Protein AF-A0A9Q1BTU4-F1 (afdb_monomer_lite)

Radius of gyration: 22.12 Å; chains: 1; bounding box: 49×30×67 Å

Sequence (116 aa):
MFLSNGSSFFIKYDNFRVSDEFSQFALIDLGTYEGATEPVITWCPPNMTYRNCSCQPTCEDPSGTQQCLVNCDESEACICLDGLLKLGDECVSPTQCGCFIAETKSVIPVRNNFAL

pL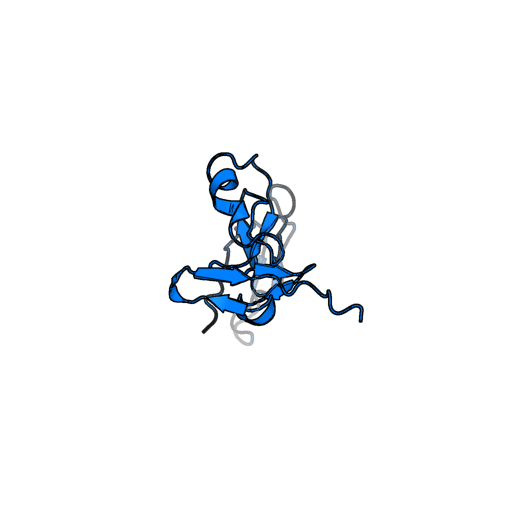DDT: mean 72.21, std 14.32, range [34.5, 95.94]

Foldseek 3Di:
DDPPPDDDDDWDFPDWAFDDVVNPRDTDDTHDIDDPDDPPPPDADPQWDKDQAPDEAALVGNPVRPVCVVPGPRHIDIYGDPQWHDDPRDTHHLVVQADQDPVVRDHDGPPPDPPD

Secondary structure (DSSP, 8-state):
-----PPP----BS-EEE--TTTTT-EEEE--B-SSS------PPTTEEEES-----BSS-TTGGGGTSSS--S--EEEEPTT-EEETTEEE-HHHHEEEETTTTEEEE-------

InterPro domains:
  IPR002919 Trypsin Inhibitor-like, cysteine rich domain [PF01826] (44-97)
  IPR036056 Fibrinogen-like, C-terminal [SSF56496] (5-43)
  IPR036084 Serine protease inhibitor-like superfamily [SSF57567] (41-99)

Organism: Holothuria leucospilota (NCBI:txid206669)

Structure (mmCIF, N/CA/C/O backbone):
data_AF-A0A9Q1BTU4-F1
#
_entry.id   AF-A0A9Q1BTU4-F1
#
loop_
_atom_site.group_PDB
_atom_site.id
_atom_site.type_symbol
_atom_site.label_atom_id
_atom_site.label_alt_id
_atom_site.label_comp_id
_atom_site.label_asym_id
_atom_site.label_entity_id
_atom_site.label_seq_id
_atom_site.pdbx_PDB_ins_code
_atom_site.Cartn_x
_atom_site.Cartn_y
_atom_site.Cartn_z
_atom_site.occupancy
_atom_site.B_iso_or_equiv
_atom_site.auth_seq_id
_atom_site.auth_comp_id
_atom_site.auth_asym_id
_atom_site.auth_atom_id
_atom_site.pdbx_PDB_model_num
ATOM 1 N N . MET A 1 1 ? -12.866 9.162 -2.327 1.00 34.50 1 MET A N 1
ATOM 2 C CA . MET A 1 1 ? -11.751 9.773 -3.079 1.00 34.50 1 MET A CA 1
ATOM 3 C C . MET A 1 1 ? -10.482 9.338 -2.368 1.00 34.50 1 MET A C 1
ATOM 5 O O . MET A 1 1 ? -10.197 9.860 -1.302 1.00 34.50 1 MET A O 1
ATOM 9 N N . PHE A 1 2 ? -9.834 8.274 -2.844 1.00 35.94 2 PHE A N 1
ATOM 10 C CA . PHE A 1 2 ? -8.627 7.738 -2.212 1.00 35.94 2 PHE A CA 1
ATOM 11 C C . PHE A 1 2 ? -7.430 8.512 -2.765 1.00 35.94 2 PHE A C 1
ATOM 13 O O . PHE A 1 2 ? -7.162 8.451 -3.962 1.00 35.94 2 PHE A O 1
ATOM 20 N N . LEU A 1 3 ? -6.762 9.294 -1.918 1.00 40.12 3 LEU A N 1
ATOM 21 C CA . LEU A 1 3 ? -5.481 9.911 -2.248 1.00 40.12 3 LEU A CA 1
ATOM 22 C C . LEU A 1 3 ? -4.434 8.795 -2.199 1.00 40.12 3 LEU A C 1
ATOM 24 O O . LEU A 1 3 ? -3.905 8.481 -1.137 1.00 40.12 3 LEU A O 1
ATOM 28 N N . SER A 1 4 ? -4.186 8.135 -3.330 1.00 47.38 4 SER A N 1
ATOM 29 C CA . SER A 1 4 ? -3.020 7.268 -3.461 1.00 47.38 4 SER A CA 1
ATOM 30 C C . SER A 1 4 ? -1.785 8.166 -3.399 1.00 47.38 4 SER A C 1
ATOM 32 O O . SER A 1 4 ? -1.461 8.833 -4.383 1.00 47.38 4 SER A O 1
ATOM 34 N N . ASN A 1 5 ? -1.124 8.228 -2.243 1.00 49.31 5 ASN A N 1
ATOM 35 C CA . ASN A 1 5 ? 0.227 8.770 -2.152 1.00 49.31 5 ASN A CA 1
ATOM 36 C C . ASN A 1 5 ? 1.128 7.860 -2.991 1.00 49.31 5 ASN A C 1
ATOM 38 O O . ASN A 1 5 ? 1.585 6.819 -2.529 1.00 49.31 5 ASN A O 1
ATOM 42 N N . GLY A 1 6 ? 1.293 8.204 -4.266 1.00 51.59 6 GLY A N 1
ATOM 43 C CA . GLY A 1 6 ? 2.222 7.521 -5.148 1.00 51.59 6 GLY A CA 1
ATOM 44 C C . GLY A 1 6 ? 3.641 7.843 -4.705 1.00 51.59 6 GLY A C 1
ATOM 45 O O . GLY A 1 6 ? 4.053 9.000 -4.745 1.00 51.59 6 GLY A O 1
ATOM 46 N N . SER A 1 7 ? 4.380 6.827 -4.279 1.00 55.31 7 SER A N 1
ATOM 47 C CA . SER A 1 7 ? 5.819 6.929 -4.056 1.00 55.31 7 SER A CA 1
ATOM 48 C C . SER A 1 7 ? 6.531 6.841 -5.407 1.00 55.31 7 SER A C 1
ATOM 50 O O . SER A 1 7 ? 6.316 5.886 -6.154 1.00 55.31 7 SER A O 1
ATOM 52 N N . SER A 1 8 ? 7.371 7.824 -5.744 1.00 55.12 8 SER A N 1
ATOM 53 C CA . SER A 1 8 ? 8.279 7.721 -6.889 1.00 55.12 8 SER A CA 1
ATOM 54 C C . SER A 1 8 ? 9.608 7.118 -6.440 1.00 55.12 8 SER A C 1
ATOM 56 O O . SER A 1 8 ? 10.149 7.470 -5.394 1.00 55.12 8 SER A O 1
ATOM 58 N N . PHE A 1 9 ? 10.142 6.202 -7.239 1.00 59.53 9 PHE A N 1
ATOM 59 C CA . PHE A 1 9 ? 11.484 5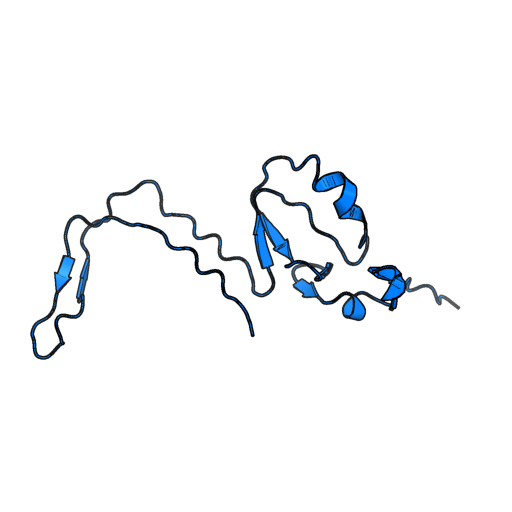.661 -7.064 1.00 59.53 9 PHE A CA 1
ATOM 60 C C . PHE A 1 9 ? 12.264 5.849 -8.365 1.00 59.53 9 PHE A C 1
ATOM 62 O O . PHE A 1 9 ? 11.687 5.903 -9.453 1.00 59.53 9 PHE A O 1
ATOM 69 N N . PHE A 1 10 ? 13.580 5.990 -8.246 1.00 64.62 10 PHE A N 1
ATOM 70 C CA . PHE A 1 10 ? 14.470 6.236 -9.375 1.00 64.62 10 PHE A CA 1
ATOM 71 C C . PHE A 1 10 ? 15.314 4.985 -9.608 1.00 64.62 10 PHE A C 1
ATOM 73 O O . PHE A 1 10 ? 16.057 4.572 -8.720 1.00 64.62 10 PHE A O 1
ATOM 80 N N . ILE A 1 11 ? 15.198 4.387 -10.794 1.00 69.94 11 ILE A N 1
ATOM 81 C CA . ILE A 1 11 ? 16.057 3.281 -11.237 1.00 69.94 11 ILE A CA 1
ATOM 82 C C . ILE A 1 11 ? 16.859 3.753 -12.440 1.00 69.94 11 ILE A C 1
ATOM 84 O O . ILE A 1 11 ? 16.340 4.462 -13.306 1.00 69.94 11 ILE A O 1
ATOM 88 N N . LYS A 1 12 ? 18.130 3.355 -12.483 1.00 80.94 12 LYS A N 1
ATOM 89 C CA . LYS A 1 12 ? 19.022 3.596 -13.609 1.00 80.94 12 LYS A CA 1
ATOM 90 C C . LYS A 1 12 ? 19.223 2.295 -14.385 1.00 80.94 12 LYS A C 1
ATOM 92 O O . LYS A 1 12 ? 19.527 1.258 -13.801 1.00 80.94 12 LYS A O 1
ATOM 97 N N . TYR A 1 13 ? 19.066 2.390 -15.698 1.00 84.06 13 TYR A N 1
ATOM 98 C CA . TYR A 1 13 ? 19.393 1.334 -16.651 1.00 84.06 13 TYR A CA 1
ATOM 99 C C . TYR A 1 13 ? 20.589 1.769 -17.495 1.00 84.06 13 TYR A C 1
ATOM 101 O O . TYR A 1 13 ? 20.741 2.961 -17.782 1.00 84.06 13 TYR A O 1
ATOM 109 N N . ASP A 1 14 ? 21.409 0.811 -17.918 1.00 87.81 14 ASP A N 1
ATOM 110 C CA . ASP A 1 14 ? 22.597 1.093 -18.738 1.00 87.81 14 ASP A CA 1
ATOM 111 C C . ASP A 1 14 ? 22.241 1.488 -20.171 1.00 87.81 14 ASP A C 1
ATOM 113 O O . ASP A 1 14 ? 22.933 2.277 -20.816 1.00 87.81 14 ASP A O 1
ATOM 117 N N . ASN A 1 15 ? 21.145 0.930 -20.681 1.00 90.31 15 ASN A N 1
ATOM 118 C CA . ASN A 1 15 ? 20.603 1.255 -21.987 1.00 90.31 15 ASN A CA 1
ATOM 119 C C . ASN A 1 15 ? 19.075 1.113 -21.998 1.00 90.31 15 ASN A C 1
ATOM 121 O O . ASN A 1 15 ? 18.472 0.484 -21.126 1.00 90.31 15 ASN A O 1
ATOM 125 N N . PHE A 1 16 ? 18.457 1.731 -22.998 1.00 92.31 16 PHE A N 1
ATOM 126 C CA . PHE A 1 16 ? 17.051 1.555 -23.326 1.00 92.31 16 PHE A CA 1
ATOM 127 C C . PHE A 1 16 ? 16.889 1.574 -24.843 1.00 92.31 16 PHE A C 1
ATOM 129 O O . PHE A 1 16 ? 17.663 2.222 -25.556 1.00 92.31 16 PHE A O 1
ATOM 136 N N . ARG A 1 17 ? 15.862 0.888 -25.339 1.00 93.62 17 ARG A N 1
ATOM 137 C CA . ARG A 1 17 ? 15.478 0.928 -26.748 1.00 93.62 17 ARG A CA 1
ATOM 138 C C . ARG A 1 17 ? 14.079 1.498 -26.879 1.00 93.62 17 ARG A C 1
ATOM 140 O O . ARG A 1 17 ? 13.144 1.056 -26.214 1.00 93.62 17 ARG A O 1
ATOM 147 N N . VAL A 1 18 ? 13.945 2.456 -27.783 1.00 95.94 18 VAL A N 1
ATOM 148 C CA . VAL A 1 18 ? 12.662 3.004 -28.214 1.00 95.94 18 VAL A CA 1
ATOM 149 C C . VAL A 1 18 ? 12.280 2.433 -29.570 1.00 95.94 18 VAL A C 1
ATOM 151 O O . VAL A 1 18 ? 13.134 2.076 -30.387 1.00 95.94 18 VAL A O 1
ATOM 154 N N . SER A 1 19 ? 10.979 2.293 -29.766 1.00 95.12 19 SER A N 1
ATOM 155 C CA . SER A 1 19 ? 10.385 1.866 -31.025 1.00 95.12 19 SER A CA 1
ATOM 156 C C . SER A 1 19 ? 10.414 2.976 -32.078 1.00 95.12 19 SER A C 1
ATOM 158 O O . SER A 1 19 ? 10.924 4.073 -31.848 1.00 95.12 19 SER A O 1
ATOM 160 N N . ASP A 1 20 ? 9.918 2.655 -33.268 1.00 93.19 20 ASP A N 1
ATOM 161 C CA . ASP A 1 20 ? 9.806 3.589 -34.382 1.00 93.19 20 ASP A CA 1
ATOM 162 C C . ASP A 1 20 ? 8.620 4.562 -34.236 1.00 93.19 20 ASP A C 1
ATOM 164 O O . ASP A 1 20 ? 7.883 4.569 -33.248 1.00 93.19 20 ASP A O 1
ATOM 168 N N . GLU A 1 21 ? 8.434 5.392 -35.261 1.00 95.81 21 GLU A N 1
ATOM 169 C CA . GLU A 1 21 ? 7.355 6.374 -35.339 1.00 95.81 21 GLU A CA 1
ATOM 170 C C . GLU A 1 21 ? 5.958 5.736 -35.391 1.00 95.81 21 GLU A C 1
ATOM 172 O O . GLU A 1 21 ? 5.027 6.265 -34.782 1.00 95.81 21 GLU A O 1
ATOM 177 N N . PHE A 1 22 ? 5.796 4.579 -36.048 1.00 93.25 22 PHE A N 1
ATOM 178 C CA . PHE A 1 22 ? 4.504 3.878 -36.103 1.00 93.25 22 PHE A CA 1
ATOM 179 C C . PHE A 1 22 ? 4.054 3.433 -34.711 1.00 93.25 22 PHE A C 1
ATOM 181 O O . PHE A 1 22 ? 2.859 3.397 -34.417 1.00 93.25 22 PHE A O 1
ATOM 188 N N . SER A 1 23 ? 5.027 3.144 -33.851 1.00 89.75 23 SER A N 1
ATOM 189 C CA . SER A 1 23 ? 4.841 2.769 -32.450 1.00 89.75 23 SER A CA 1
ATOM 190 C C . SER A 1 23 ? 4.993 3.954 -31.487 1.00 89.75 23 SER A C 1
ATOM 192 O O . SER A 1 23 ? 5.086 3.762 -30.274 1.00 89.75 23 SER A O 1
ATOM 194 N N . GLN A 1 24 ? 5.014 5.181 -32.020 1.00 93.94 24 GLN A N 1
ATOM 195 C CA . GLN A 1 24 ? 5.094 6.433 -31.265 1.00 93.94 24 GLN A CA 1
ATOM 196 C C . GLN A 1 24 ? 6.289 6.501 -30.303 1.00 93.94 24 GLN A C 1
ATOM 198 O O . GLN A 1 24 ? 6.190 7.102 -29.234 1.00 93.94 24 GLN A O 1
ATOM 203 N N . PHE A 1 25 ? 7.419 5.889 -30.666 1.00 91.38 25 PHE A N 1
ATOM 204 C CA . PHE A 1 25 ? 8.631 5.882 -29.845 1.00 91.38 25 PHE A CA 1
ATOM 205 C C . PHE A 1 25 ? 8.400 5.359 -28.418 1.00 91.38 25 PHE A C 1
ATOM 207 O O . PHE A 1 25 ? 9.038 5.810 -27.467 1.00 91.38 25 PHE A O 1
ATOM 214 N N . ALA A 1 26 ? 7.493 4.394 -28.245 1.00 89.06 26 ALA A N 1
ATOM 215 C CA . ALA A 1 26 ? 7.338 3.679 -26.985 1.00 89.06 26 ALA A CA 1
ATOM 216 C C . ALA A 1 26 ? 8.646 2.975 -26.589 1.00 89.06 26 ALA A C 1
ATOM 218 O O . ALA A 1 26 ? 9.358 2.453 -27.454 1.00 89.06 26 ALA A O 1
ATOM 219 N N . LEU A 1 27 ? 8.943 2.927 -25.288 1.00 90.81 27 LEU A N 1
ATOM 220 C CA . LEU A 1 27 ? 10.016 2.095 -24.743 1.00 90.81 27 LEU A CA 1
ATOM 221 C C . LEU A 1 27 ? 9.667 0.621 -24.966 1.00 90.81 27 LEU A C 1
ATOM 223 O O . LEU A 1 27 ? 8.593 0.175 -24.567 1.00 90.81 27 LEU A O 1
ATOM 227 N N . ILE A 1 28 ? 10.567 -0.117 -25.609 1.00 93.12 28 ILE A N 1
ATOM 228 C CA . ILE A 1 28 ? 10.360 -1.531 -25.957 1.00 93.12 28 ILE A CA 1
ATOM 229 C C . ILE A 1 28 ? 11.364 -2.468 -25.298 1.00 93.12 28 ILE A C 1
ATOM 231 O O . ILE A 1 28 ? 11.132 -3.672 -25.287 1.00 93.12 28 ILE A O 1
ATOM 235 N N . ASP A 1 29 ? 12.470 -1.937 -24.777 1.00 91.38 29 ASP A N 1
ATOM 236 C CA . ASP A 1 29 ? 13.497 -2.738 -24.119 1.00 91.38 29 ASP A CA 1
ATOM 237 C C . ASP A 1 29 ? 14.300 -1.898 -23.122 1.00 91.38 29 ASP A C 1
ATOM 239 O O . ASP A 1 29 ? 14.513 -0.696 -23.338 1.00 91.38 29 ASP A O 1
ATOM 243 N N . LEU A 1 30 ? 14.753 -2.544 -22.050 1.00 90.12 30 LEU A N 1
ATOM 244 C CA . LEU A 1 30 ? 15.595 -1.966 -21.004 1.00 90.12 30 LEU A CA 1
ATOM 245 C C . LEU A 1 30 ? 16.779 -2.901 -20.754 1.00 90.12 30 LEU A C 1
ATOM 247 O O . LEU A 1 30 ? 16.618 -4.120 -20.730 1.00 90.12 30 LEU A O 1
ATOM 251 N N . GLY A 1 31 ? 17.962 -2.323 -20.562 1.00 84.88 31 GLY A N 1
ATOM 252 C CA . GLY A 1 31 ? 19.180 -3.073 -20.277 1.00 84.88 31 GLY A CA 1
ATOM 253 C C . GLY A 1 31 ? 19.251 -3.603 -18.847 1.00 84.88 31 GLY A C 1
ATOM 254 O O . GLY A 1 31 ? 18.261 -3.688 -18.120 1.00 84.88 31 GLY A O 1
ATOM 255 N N . THR A 1 32 ? 20.466 -3.930 -18.418 1.00 82.94 32 THR A N 1
ATOM 256 C CA . THR A 1 32 ? 20.737 -4.273 -17.022 1.00 82.94 32 THR A CA 1
ATOM 257 C C . THR A 1 32 ? 20.469 -3.060 -16.131 1.00 82.94 32 THR A C 1
ATOM 259 O O . THR A 1 32 ? 20.737 -1.915 -16.509 1.00 82.94 32 THR A O 1
ATOM 262 N N . TYR A 1 33 ? 19.886 -3.309 -14.961 1.00 76.44 33 TYR A N 1
ATOM 263 C CA . TYR A 1 33 ? 19.697 -2.283 -13.946 1.00 76.44 33 TYR A CA 1
ATOM 264 C C . TYR A 1 33 ? 20.985 -2.142 -13.125 1.00 76.44 33 TYR A C 1
ATOM 266 O O . TYR A 1 33 ? 21.555 -3.137 -12.677 1.00 76.44 33 TYR A O 1
ATOM 274 N N . GLU A 1 34 ? 21.422 -0.908 -12.887 1.00 68.88 34 GLU A N 1
ATOM 275 C CA . GLU A 1 34 ? 22.526 -0.601 -11.975 1.00 68.88 34 GLU A CA 1
ATOM 276 C C . GLU A 1 34 ? 22.004 0.322 -10.869 1.00 68.88 34 GLU A C 1
ATOM 278 O O . GLU A 1 34 ? 21.782 1.518 -11.067 1.00 68.88 34 GLU A O 1
ATOM 283 N N . GLY A 1 35 ? 21.775 -0.238 -9.682 1.00 61.09 35 GLY A N 1
ATOM 284 C CA . GLY A 1 35 ? 21.278 0.490 -8.517 1.00 61.09 35 GLY A CA 1
ATOM 285 C C . GLY A 1 35 ? 21.407 -0.338 -7.242 1.00 61.09 35 GLY A C 1
ATOM 286 O O . GLY A 1 35 ? 21.503 -1.564 -7.309 1.00 61.09 35 GLY A O 1
ATOM 287 N N . ALA A 1 36 ? 21.439 0.338 -6.084 1.00 56.09 36 ALA A N 1
ATOM 288 C CA . ALA A 1 36 ? 21.343 -0.323 -4.783 1.00 56.09 36 ALA A CA 1
ATOM 289 C C . ALA A 1 36 ? 20.140 -1.275 -4.793 1.00 56.09 36 ALA A C 1
ATOM 291 O O . ALA A 1 36 ? 19.121 -0.919 -5.382 1.00 56.09 36 ALA A O 1
ATOM 292 N N . THR A 1 37 ? 20.329 -2.466 -4.206 1.00 57.31 37 THR A N 1
ATOM 293 C CA . THR A 1 37 ? 19.344 -3.541 -3.968 1.00 57.31 37 THR A CA 1
ATOM 294 C C . THR A 1 37 ? 17.915 -3.116 -4.254 1.00 57.31 37 THR A C 1
ATOM 296 O O . THR A 1 37 ? 17.487 -2.140 -3.639 1.00 57.31 37 THR A O 1
ATOM 299 N N . GLU A 1 38 ? 17.236 -3.851 -5.152 1.00 55.19 38 GLU A N 1
ATOM 300 C CA . GLU A 1 38 ? 15.816 -3.706 -5.508 1.00 55.19 38 GLU A CA 1
ATOM 301 C C . GLU A 1 38 ? 15.090 -2.844 -4.478 1.00 55.19 38 GLU A C 1
ATOM 303 O O . GLU A 1 38 ? 15.028 -3.278 -3.321 1.00 55.19 38 GLU A O 1
ATOM 308 N N . PRO A 1 39 ? 14.621 -1.623 -4.816 1.00 54.16 39 PRO A N 1
ATOM 309 C CA . PRO A 1 39 ? 13.843 -0.868 -3.854 1.00 54.16 39 PRO A CA 1
ATOM 310 C C . PRO A 1 39 ? 12.725 -1.807 -3.428 1.00 54.16 39 PRO A C 1
ATOM 312 O O . PRO A 1 39 ? 11.911 -2.206 -4.261 1.00 54.16 39 PRO A O 1
ATOM 315 N N . VAL A 1 40 ? 12.756 -2.252 -2.171 1.00 52.97 40 VAL A N 1
ATOM 316 C CA . VAL A 1 40 ? 11.703 -3.095 -1.627 1.00 52.97 40 VAL A CA 1
ATOM 317 C C . VAL A 1 40 ? 10.511 -2.166 -1.601 1.00 52.97 40 VAL A C 1
ATOM 319 O O . VAL A 1 40 ? 10.365 -1.334 -0.708 1.00 52.97 40 VAL A O 1
ATOM 322 N N . ILE A 1 41 ? 9.719 -2.206 -2.671 1.00 53.84 41 ILE A N 1
ATOM 323 C CA . ILE A 1 41 ? 8.459 -1.495 -2.720 1.00 53.84 41 ILE A CA 1
ATOM 324 C C . ILE A 1 41 ? 7.597 -2.250 -1.722 1.00 53.84 41 ILE A C 1
ATOM 326 O O . ILE A 1 41 ? 6.987 -3.270 -2.044 1.00 53.84 41 ILE A O 1
ATOM 330 N N . THR A 1 42 ? 7.616 -1.791 -0.476 1.00 55.44 42 THR A N 1
ATOM 331 C CA . THR A 1 42 ? 6.734 -2.301 0.560 1.00 55.44 42 THR A CA 1
ATOM 332 C C . THR A 1 42 ? 5.343 -1.794 0.221 1.00 55.44 42 THR A C 1
ATOM 334 O O . THR A 1 42 ? 4.933 -0.699 0.610 1.00 55.44 42 THR A O 1
ATOM 337 N N . TRP A 1 43 ? 4.632 -2.569 -0.595 1.00 64.31 43 TRP A N 1
ATOM 338 C CA . TRP A 1 43 ? 3.234 -2.323 -0.896 1.00 64.31 43 TRP A CA 1
ATOM 339 C C . TRP A 1 43 ? 2.437 -2.558 0.379 1.00 64.31 43 TRP A C 1
ATOM 341 O O . TRP A 1 43 ? 2.259 -3.695 0.815 1.00 64.31 43 TRP A O 1
ATOM 351 N N . CYS A 1 44 ? 1.960 -1.476 0.984 1.00 69.06 44 CYS A N 1
ATOM 352 C CA . CYS A 1 44 ? 0.976 -1.601 2.039 1.00 69.06 44 CYS A CA 1
ATOM 353 C C . CYS A 1 44 ? -0.378 -2.010 1.439 1.00 69.06 44 CYS A C 1
ATOM 355 O O . CYS A 1 44 ? -0.739 -1.530 0.359 1.00 69.06 44 CYS A O 1
ATOM 357 N N . PRO A 1 45 ? -1.141 -2.878 2.126 1.00 75.25 45 PRO A N 1
ATOM 358 C CA . PRO A 1 45 ? -2.526 -3.170 1.778 1.00 75.25 45 PRO A CA 1
ATOM 359 C C . PRO A 1 45 ? -3.366 -1.889 1.614 1.00 75.25 45 PRO A C 1
ATOM 361 O O . PRO A 1 45 ? -3.013 -0.832 2.152 1.00 75.25 45 PRO A O 1
ATOM 364 N N . PRO A 1 46 ? -4.512 -1.952 0.910 1.00 73.56 46 PRO A N 1
ATOM 365 C CA . PRO A 1 46 ? -5.445 -0.832 0.887 1.00 73.56 46 PRO A CA 1
ATOM 366 C C . PRO A 1 46 ? -5.834 -0.427 2.315 1.00 73.56 46 PRO A C 1
ATOM 368 O O . PRO A 1 46 ? -5.941 -1.263 3.207 1.00 73.56 46 PRO A O 1
ATOM 371 N N . ASN A 1 47 ? -6.065 0.870 2.519 1.00 73.38 47 ASN A N 1
ATOM 372 C CA . ASN A 1 47 ? -6.347 1.482 3.822 1.00 73.38 47 ASN A CA 1
ATOM 373 C C . ASN A 1 47 ? -5.172 1.508 4.829 1.00 73.38 47 ASN A C 1
ATOM 375 O O . ASN A 1 47 ? -5.373 1.869 5.992 1.00 73.38 47 ASN A O 1
ATOM 379 N N . MET A 1 48 ? -3.948 1.219 4.375 1.00 79.75 48 MET A N 1
ATOM 380 C CA . MET A 1 48 ? -2.719 1.366 5.157 1.00 79.75 48 MET A CA 1
ATOM 381 C C . MET A 1 48 ? -1.740 2.367 4.526 1.00 79.75 48 MET A C 1
ATOM 383 O O . MET A 1 48 ? -1.751 2.613 3.321 1.00 79.75 48 MET A O 1
ATOM 387 N N . THR A 1 49 ? -0.876 2.942 5.356 1.00 78.38 49 THR A N 1
ATOM 388 C CA . THR A 1 49 ? 0.215 3.837 4.977 1.00 78.38 49 THR A CA 1
ATOM 389 C C . THR A 1 49 ? 1.518 3.337 5.582 1.00 78.38 49 THR A C 1
ATOM 391 O O . THR A 1 49 ? 1.546 2.834 6.704 1.00 78.38 49 THR A O 1
ATOM 394 N N . TYR A 1 50 ? 2.610 3.501 4.847 1.00 77.81 50 TYR A N 1
ATOM 395 C CA . TYR A 1 50 ? 3.935 3.176 5.354 1.00 77.81 50 TYR A CA 1
ATOM 396 C C . TYR A 1 50 ? 4.370 4.228 6.376 1.00 77.81 50 TYR A C 1
ATOM 398 O O . TYR A 1 50 ? 4.299 5.429 6.088 1.00 77.81 50 TYR A O 1
ATOM 406 N N . ARG A 1 51 ? 4.810 3.802 7.563 1.00 75.94 51 ARG A N 1
ATOM 407 C CA . ARG A 1 51 ? 5.479 4.669 8.542 1.00 75.94 51 ARG A CA 1
ATOM 408 C C . ARG A 1 51 ? 6.665 3.941 9.164 1.00 75.94 51 ARG A C 1
ATOM 410 O O . ARG A 1 51 ? 6.647 2.726 9.334 1.00 75.94 51 ARG A O 1
ATOM 417 N N . ASN A 1 52 ? 7.658 4.717 9.594 1.00 71.44 52 ASN A N 1
ATOM 418 C CA . ASN A 1 52 ? 8.790 4.232 10.388 1.00 71.44 52 ASN A CA 1
ATOM 419 C C . ASN A 1 52 ? 8.408 4.038 11.871 1.00 71.44 52 ASN A C 1
ATOM 421 O O . ASN A 1 52 ? 9.127 4.442 12.782 1.00 71.44 52 ASN A O 1
ATOM 425 N N . CYS A 1 53 ? 7.190 3.549 12.105 1.00 75.00 53 CYS A N 1
ATOM 426 C CA . CYS A 1 53 ? 6.681 3.223 13.421 1.00 75.00 53 CYS A CA 1
ATOM 427 C C . CYS A 1 53 ? 5.576 2.177 13.294 1.00 75.00 53 CYS A C 1
ATOM 429 O O . CYS A 1 53 ? 4.541 2.432 12.679 1.00 75.00 53 CYS A O 1
ATOM 431 N N . SER A 1 54 ? 5.769 1.033 13.947 1.00 75.19 54 SER A N 1
ATOM 432 C CA . SER A 1 54 ? 4.794 -0.063 14.026 1.00 75.19 54 SER A CA 1
ATOM 433 C C . SER A 1 54 ? 3.518 0.285 14.813 1.00 75.19 54 SER A C 1
ATOM 435 O O . SER A 1 54 ? 2.517 -0.437 14.777 1.00 75.19 54 SER A O 1
ATOM 437 N N . CYS A 1 55 ? 3.518 1.416 15.519 1.00 76.50 55 CYS A N 1
ATOM 438 C CA . CYS A 1 55 ? 2.465 1.732 16.462 1.00 76.50 55 CYS A CA 1
ATOM 439 C C . CYS A 1 55 ? 1.210 2.317 15.825 1.00 76.50 55 CYS A C 1
ATOM 441 O O . CYS A 1 55 ? 1.244 3.356 15.166 1.00 76.50 55 CYS A O 1
ATOM 443 N N . GLN A 1 56 ? 0.081 1.667 16.085 1.00 78.00 56 GLN A N 1
ATOM 444 C CA . GLN A 1 56 ? -1.212 2.005 15.506 1.00 78.00 56 GLN A CA 1
ATOM 445 C C . GLN A 1 56 ? -2.352 1.614 16.454 1.00 78.00 56 GLN A C 1
ATOM 447 O O . GLN A 1 56 ? -2.179 0.696 17.260 1.00 78.00 56 GLN A O 1
ATOM 452 N N . PRO A 1 57 ? -3.498 2.311 16.399 1.00 79.06 57 PRO A N 1
ATOM 453 C CA . PRO A 1 57 ? -4.600 2.052 17.312 1.00 79.06 57 PRO A CA 1
ATOM 454 C C . PRO A 1 57 ? -5.350 0.790 16.870 1.00 79.06 57 PRO A C 1
ATOM 456 O O . PRO A 1 57 ? -5.553 0.554 15.674 1.00 79.06 57 PRO A O 1
ATOM 459 N N . THR A 1 58 ? -5.757 -0.043 17.825 1.00 82.88 58 THR A N 1
ATOM 460 C CA . THR A 1 58 ? -6.476 -1.299 17.554 1.00 82.88 58 THR A CA 1
ATOM 461 C C . THR A 1 58 ? -7.923 -1.192 18.023 1.00 82.88 58 THR A C 1
ATOM 463 O O . THR A 1 58 ? -8.276 -0.304 18.796 1.00 82.88 58 THR A O 1
ATOM 466 N N . CYS A 1 59 ? -8.796 -2.094 17.572 1.00 79.69 59 CYS A N 1
ATOM 467 C CA . CYS A 1 59 ? -10.160 -2.147 18.112 1.00 79.69 59 CYS A CA 1
ATOM 468 C C . CYS A 1 59 ? -10.199 -2.477 19.618 1.00 79.69 59 CYS A C 1
ATOM 470 O O . CYS A 1 59 ? -11.148 -2.091 20.299 1.00 79.69 59 CYS A O 1
ATOM 472 N N . GLU A 1 60 ? -9.201 -3.206 20.129 1.00 78.12 60 GLU A N 1
ATOM 473 C CA . GLU A 1 60 ? -9.082 -3.545 21.554 1.00 78.12 60 GLU A CA 1
ATOM 474 C C . GLU A 1 60 ? -8.550 -2.370 22.377 1.00 78.12 60 GLU A C 1
ATOM 476 O O . GLU A 1 60 ? -8.980 -2.174 23.515 1.00 78.12 60 GLU A O 1
ATOM 481 N N . ASP A 1 61 ? -7.660 -1.572 21.784 1.00 75.12 61 ASP A N 1
ATOM 482 C CA . ASP A 1 61 ? -7.099 -0.371 22.387 1.00 75.12 61 ASP A CA 1
ATOM 483 C C . ASP A 1 61 ? -7.115 0.816 21.400 1.00 75.12 61 ASP A C 1
ATOM 485 O O . ASP A 1 61 ? -6.111 1.127 20.745 1.00 75.12 61 ASP A O 1
ATOM 489 N N . PRO A 1 62 ? -8.265 1.507 21.285 1.00 71.25 62 PRO A N 1
ATOM 490 C CA . PRO A 1 62 ? -8.419 2.656 20.394 1.00 71.25 62 PRO A CA 1
ATOM 491 C C . PRO A 1 62 ? -7.633 3.892 20.863 1.00 71.25 62 PRO A C 1
ATOM 493 O O . PRO A 1 62 ? -7.454 4.826 20.083 1.00 71.25 62 PR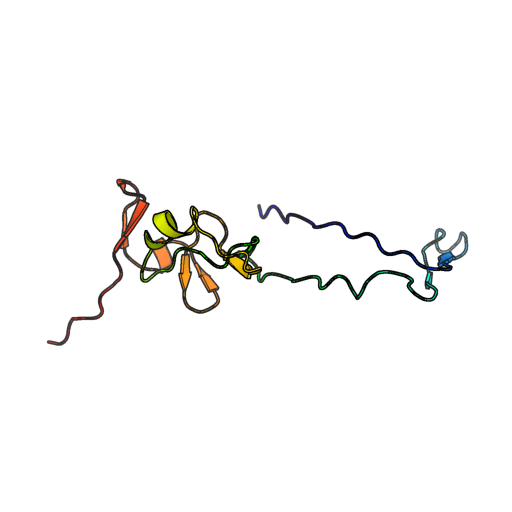O A O 1
ATOM 496 N N . SER A 1 63 ? -7.163 3.908 22.117 1.00 66.25 63 SER A N 1
ATOM 497 C CA . SER A 1 63 ? -6.436 5.031 22.730 1.00 66.25 63 SER A CA 1
ATOM 498 C C . SER A 1 63 ? -4.941 4.742 22.943 1.00 66.25 63 SER A C 1
ATOM 500 O O . SER A 1 63 ? -4.180 5.650 23.292 1.00 66.25 63 SER A O 1
ATOM 502 N N . GLY A 1 64 ? -4.503 3.502 22.710 1.00 63.16 64 GLY A N 1
ATOM 503 C CA . GLY A 1 64 ? -3.167 2.985 23.026 1.00 63.16 64 GLY A CA 1
ATOM 504 C C . GLY A 1 64 ? -2.002 3.634 22.288 1.00 63.16 64 GLY A C 1
ATOM 505 O O . GLY A 1 64 ? -0.849 3.507 22.694 1.00 63.16 64 GLY A O 1
ATOM 506 N N . THR A 1 65 ? -2.266 4.391 21.224 1.00 60.47 65 THR A N 1
ATOM 507 C CA . THR A 1 65 ? -1.212 5.022 20.420 1.00 60.47 65 THR A CA 1
ATOM 508 C C . THR A 1 65 ? -0.637 6.299 20.997 1.00 60.47 65 THR A C 1
ATOM 510 O O . THR A 1 65 ? 0.455 6.700 20.588 1.00 60.47 65 THR A O 1
ATOM 513 N N . GLN A 1 66 ? -1.320 6.942 21.948 1.00 57.19 66 GLN A N 1
ATOM 514 C CA . GLN A 1 66 ? -0.912 8.262 22.440 1.00 57.19 66 GLN A CA 1
ATOM 515 C C . GLN A 1 66 ? 0.480 8.242 23.096 1.00 57.19 66 GLN A C 1
ATOM 517 O O . GLN A 1 66 ? 1.207 9.230 23.045 1.00 57.19 66 GLN A O 1
ATOM 522 N N . GLN A 1 67 ? 0.864 7.111 23.693 1.00 54.12 67 GLN A N 1
ATOM 523 C CA . GLN A 1 67 ? 2.137 6.944 24.404 1.00 54.12 67 GLN A CA 1
ATOM 524 C C . GLN A 1 67 ? 3.270 6.430 23.507 1.00 54.12 67 GLN A C 1
ATOM 526 O O . GLN A 1 67 ? 4.445 6.554 23.838 1.00 54.12 67 GLN A O 1
ATOM 531 N N . CYS A 1 68 ? 2.907 5.879 22.357 1.00 61.66 68 CYS A N 1
ATOM 532 C CA . CYS A 1 68 ? 3.791 5.132 21.483 1.00 61.66 68 CYS A CA 1
ATOM 533 C C . CYS A 1 68 ? 4.271 5.968 20.288 1.00 61.66 68 CYS A C 1
ATOM 535 O O . CYS A 1 68 ? 5.408 5.827 19.862 1.00 61.66 68 CYS A O 1
ATOM 537 N N . LEU A 1 69 ? 3.460 6.936 19.838 1.00 60.41 69 LEU A N 1
ATOM 538 C CA . LEU A 1 69 ? 3.859 7.959 18.858 1.00 60.41 69 LEU A CA 1
ATOM 539 C C . LEU A 1 69 ? 5.036 8.834 19.332 1.00 60.41 69 LEU A C 1
ATOM 541 O O . LEU A 1 69 ? 5.691 9.470 18.513 1.00 60.41 69 LEU A O 1
ATOM 545 N N . VAL A 1 70 ? 5.287 8.890 20.645 1.00 60.97 70 VAL A N 1
ATOM 546 C CA . VAL A 1 70 ? 6.366 9.691 21.248 1.00 60.97 70 VAL A CA 1
ATOM 547 C C . VAL A 1 70 ? 7.697 8.931 21.269 1.00 60.97 70 VAL A C 1
ATOM 549 O O . VAL A 1 70 ? 8.745 9.550 21.126 1.00 60.97 70 VAL A O 1
ATOM 552 N N . ASN A 1 71 ? 7.657 7.602 21.404 1.00 60.62 71 ASN A N 1
ATOM 553 C CA . ASN A 1 71 ? 8.828 6.729 21.509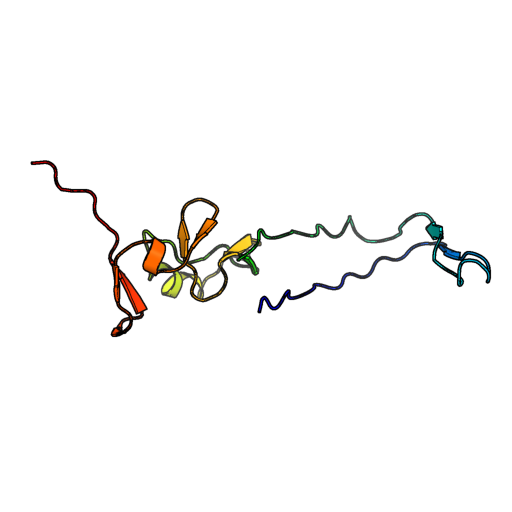 1.00 60.62 71 ASN A CA 1
ATOM 554 C C . ASN A 1 71 ? 8.697 5.565 20.515 1.00 60.62 71 ASN A C 1
ATOM 556 O O . ASN A 1 71 ? 8.670 4.399 20.905 1.00 60.62 71 ASN A O 1
ATOM 560 N N . CYS A 1 72 ? 8.538 5.889 19.233 1.00 66.62 72 CYS A N 1
ATOM 561 C CA . CYS A 1 72 ? 8.548 4.883 18.182 1.00 66.62 72 CYS A CA 1
ATOM 562 C C . CYS A 1 72 ? 9.972 4.340 18.032 1.00 66.62 72 CYS A C 1
ATOM 564 O O . CYS A 1 72 ? 10.851 5.049 17.549 1.00 66.62 72 CYS A O 1
ATOM 566 N N . ASP A 1 73 ? 10.189 3.093 18.446 1.00 62.25 73 ASP A N 1
ATOM 567 C CA . ASP A 1 73 ? 11.357 2.315 18.031 1.00 62.25 73 ASP A CA 1
ATOM 568 C C . ASP A 1 73 ? 11.286 2.219 16.502 1.00 62.25 73 ASP A C 1
ATOM 570 O O . ASP A 1 73 ? 10.225 1.853 15.989 1.00 62.25 73 ASP A O 1
ATOM 574 N N . GLU A 1 74 ? 12.337 2.643 15.794 1.00 61.00 74 GLU A N 1
ATOM 575 C CA . GLU A 1 74 ? 12.396 2.871 14.338 1.00 61.00 74 GLU A CA 1
ATOM 576 C C . GLU A 1 74 ? 12.123 1.594 13.522 1.00 61.00 74 GLU A C 1
ATOM 578 O O . GLU A 1 74 ? 13.004 0.989 12.919 1.00 61.00 74 GLU A O 1
ATOM 583 N N . SER A 1 75 ? 10.874 1.149 13.553 1.00 67.06 75 SER A N 1
ATOM 584 C CA . SER A 1 75 ? 10.398 -0.096 12.982 1.00 67.06 75 SER A CA 1
ATOM 585 C C . SER A 1 75 ? 9.479 0.237 11.822 1.00 67.06 75 SER A C 1
ATOM 587 O O . SER A 1 75 ? 8.401 0.814 11.984 1.00 67.06 75 SER A O 1
ATOM 589 N N . GLU A 1 76 ? 9.945 -0.115 10.632 1.00 71.31 76 GLU A N 1
ATOM 590 C CA . GLU A 1 76 ? 9.238 0.089 9.378 1.00 71.31 76 GLU A CA 1
ATOM 591 C C . GLU A 1 76 ? 8.032 -0.849 9.284 1.00 71.31 76 GLU A C 1
ATOM 593 O O . GLU A 1 76 ? 8.171 -2.074 9.319 1.00 71.31 76 GLU A O 1
ATOM 598 N N . ALA A 1 77 ? 6.830 -0.279 9.177 1.00 77.00 77 ALA A N 1
ATOM 599 C CA . ALA A 1 77 ? 5.597 -1.051 9.091 1.00 77.00 77 ALA A CA 1
ATOM 600 C C . ALA A 1 77 ? 4.498 -0.326 8.304 1.00 77.00 77 ALA A C 1
ATOM 602 O O . ALA A 1 77 ? 4.445 0.903 8.211 1.00 77.00 77 ALA A O 1
ATOM 603 N N . CYS A 1 78 ? 3.566 -1.117 7.778 1.00 82.00 78 CYS A N 1
ATOM 604 C CA . CYS A 1 78 ? 2.298 -0.623 7.261 1.00 82.00 78 CYS A CA 1
ATOM 605 C C . CYS A 1 78 ? 1.313 -0.447 8.417 1.00 82.00 78 CYS A C 1
ATOM 607 O O . CYS A 1 78 ? 0.971 -1.410 9.109 1.00 82.00 78 CYS A O 1
ATOM 609 N N . ILE A 1 79 ? 0.859 0.785 8.622 1.00 82.81 79 ILE A N 1
ATOM 610 C CA . ILE A 1 79 ? -0.115 1.125 9.658 1.00 82.81 79 ILE A CA 1
ATOM 611 C C . ILE A 1 79 ? -1.421 1.609 9.043 1.00 82.81 79 ILE A C 1
ATOM 613 O O . ILE A 1 79 ? -1.430 2.119 7.924 1.00 82.81 79 ILE A O 1
ATOM 617 N N . CYS A 1 80 ? -2.525 1.493 9.772 1.00 82.75 80 CYS A N 1
ATOM 618 C CA . CYS A 1 80 ? -3.802 2.043 9.329 1.00 82.75 80 CYS A CA 1
ATOM 619 C C . CYS A 1 80 ? -3.743 3.561 9.084 1.00 82.75 80 CYS A C 1
ATOM 621 O O . CYS A 1 80 ? -3.058 4.300 9.793 1.00 82.75 80 CYS A O 1
ATOM 623 N N . LEU A 1 81 ? -4.489 4.026 8.076 1.00 83.25 81 LEU A N 1
ATOM 624 C CA . LEU A 1 81 ? -4.723 5.458 7.854 1.00 83.25 81 LEU A CA 1
ATOM 625 C C . LEU A 1 81 ? -5.356 6.119 9.087 1.00 83.25 81 LEU A C 1
ATOM 627 O O . LEU A 1 81 ? -6.105 5.487 9.835 1.00 83.25 81 LEU A O 1
ATOM 631 N N . ASP A 1 82 ? -5.087 7.413 9.272 1.00 79.19 82 ASP A N 1
ATOM 632 C CA . ASP A 1 82 ? -5.613 8.171 10.406 1.00 79.19 82 ASP A CA 1
ATOM 633 C C . ASP A 1 82 ? -7.153 8.106 10.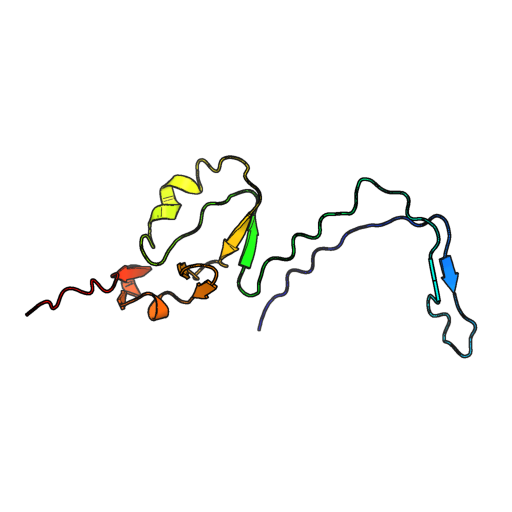446 1.00 79.19 82 ASP A C 1
ATOM 635 O O . ASP A 1 82 ? -7.840 8.421 9.472 1.00 79.19 82 ASP A O 1
ATOM 639 N N . GLY A 1 83 ? -7.698 7.692 11.593 1.00 78.00 83 GLY A N 1
ATOM 640 C CA . GLY A 1 83 ? -9.138 7.500 11.794 1.00 78.00 83 GLY A CA 1
ATOM 641 C C . GLY A 1 83 ? -9.647 6.078 11.539 1.00 78.00 83 GLY A C 1
ATOM 642 O O . GLY A 1 83 ? -10.831 5.832 11.767 1.00 78.00 83 GLY A O 1
ATOM 643 N N . LEU A 1 84 ? -8.784 5.149 11.119 1.00 84.06 84 LEU A N 1
ATOM 644 C CA . LEU A 1 84 ? -9.067 3.713 11.078 1.00 84.06 84 LEU A CA 1
ATOM 645 C C . LEU A 1 84 ? -8.391 2.989 12.248 1.00 84.06 84 LEU A C 1
ATOM 647 O O . LEU A 1 84 ? -7.382 3.446 12.784 1.00 84.06 84 LEU A O 1
ATOM 651 N N . LEU A 1 85 ? -8.958 1.850 12.631 1.00 85.19 85 LEU A N 1
ATOM 652 C CA . LEU A 1 85 ? -8.472 0.981 13.698 1.00 85.19 85 LEU A CA 1
ATOM 653 C C . LEU A 1 85 ? -8.095 -0.384 13.122 1.00 85.19 85 LEU A C 1
ATOM 655 O O . LEU A 1 85 ? -8.779 -0.902 12.235 1.00 85.19 85 LEU A O 1
ATOM 659 N N . LYS A 1 86 ? -7.026 -0.986 13.645 1.00 84.81 86 LYS A N 1
ATOM 660 C CA . LYS A 1 86 ? -6.607 -2.335 13.249 1.00 84.81 86 LYS A CA 1
ATOM 661 C C . LYS A 1 86 ? -7.524 -3.387 13.880 1.00 84.81 86 LYS A C 1
ATOM 663 O O . LYS A 1 86 ? -7.645 -3.451 15.109 1.00 84.81 86 LYS A O 1
ATOM 668 N N . LEU A 1 87 ? -8.116 -4.231 13.037 1.00 84.56 87 LEU A N 1
ATOM 669 C CA . LEU A 1 87 ? -8.870 -5.427 13.410 1.00 84.56 87 LEU A CA 1
ATOM 670 C C . LEU A 1 87 ? -8.268 -6.637 12.686 1.00 84.56 87 LEU A C 1
ATOM 672 O O . LEU A 1 87 ? -8.491 -6.836 11.494 1.00 84.56 87 LEU A O 1
ATOM 676 N N . GLY A 1 88 ? -7.473 -7.443 13.393 1.00 80.81 88 GLY A N 1
ATOM 677 C CA . GLY A 1 88 ? -6.697 -8.508 12.749 1.00 80.81 88 GLY A CA 1
ATOM 678 C C . GLY A 1 88 ? -5.660 -7.917 11.789 1.00 80.81 88 GLY A C 1
ATOM 679 O O . GLY A 1 88 ? -4.780 -7.180 12.240 1.00 80.81 88 GLY A O 1
ATOM 680 N N . ASP A 1 89 ? -5.787 -8.211 10.493 1.00 77.62 89 ASP A N 1
ATOM 681 C CA . ASP A 1 89 ? -4.942 -7.680 9.407 1.00 77.62 89 ASP A CA 1
ATOM 682 C C . ASP A 1 89 ? -5.633 -6.596 8.561 1.00 77.62 89 ASP A C 1
ATOM 684 O O . ASP A 1 89 ? -5.047 -6.087 7.606 1.00 77.62 89 ASP A O 1
ATOM 688 N N . GLU A 1 90 ? -6.865 -6.209 8.907 1.00 82.12 90 GLU A N 1
ATOM 689 C CA . GLU A 1 90 ? -7.631 -5.201 8.173 1.00 82.12 90 GLU A CA 1
ATOM 690 C C . GLU A 1 90 ? -7.752 -3.895 8.971 1.00 82.12 90 GLU A C 1
ATOM 692 O O . GLU A 1 90 ? -7.825 -3.886 10.203 1.00 82.12 90 GLU A O 1
ATOM 697 N N . CYS A 1 91 ? -7.784 -2.771 8.255 1.00 85.62 91 CYS A N 1
ATOM 698 C CA . CYS A 1 91 ? -8.051 -1.457 8.829 1.00 85.62 91 CYS A CA 1
ATOM 699 C C . CYS A 1 91 ? -9.521 -1.111 8.640 1.00 85.62 91 CYS A C 1
ATOM 701 O O . CYS A 1 91 ? -9.979 -0.874 7.520 1.00 85.62 91 CYS A O 1
ATOM 703 N N . VAL A 1 92 ? -10.247 -1.064 9.750 1.00 86.81 92 VAL A N 1
ATOM 704 C CA . VAL A 1 92 ? -11.692 -0.853 9.774 1.00 86.81 92 VAL A CA 1
ATOM 705 C C . VAL A 1 92 ? -12.031 0.486 10.414 1.00 86.81 92 VAL A C 1
ATOM 707 O O . VAL A 1 92 ? -11.252 1.074 11.165 1.00 86.81 92 VAL A O 1
ATOM 710 N N . SER A 1 93 ? -13.213 1.000 10.106 1.00 86.12 93 SER A N 1
ATOM 711 C CA . SER A 1 93 ? -13.715 2.215 10.746 1.00 86.12 93 SER A CA 1
ATOM 712 C C . SER A 1 93 ? -14.055 1.969 12.229 1.00 86.12 93 SER A C 1
ATOM 714 O O . SER A 1 93 ? -14.430 0.855 12.600 1.00 86.12 93 SER A O 1
ATOM 716 N N . PRO A 1 94 ? -14.001 2.996 13.098 1.00 81.94 94 PRO A N 1
ATOM 717 C CA . PRO A 1 94 ? -14.293 2.849 14.526 1.00 81.94 94 PRO A CA 1
ATOM 718 C C . PRO A 1 94 ? -15.678 2.262 14.831 1.00 81.94 94 PRO A C 1
ATOM 720 O O . PRO A 1 94 ? -15.860 1.559 15.822 1.00 81.94 94 PRO A O 1
ATOM 723 N N . THR A 1 95 ? -16.651 2.514 13.956 1.00 79.31 95 THR A N 1
ATOM 724 C CA . THR A 1 95 ? -18.016 1.972 14.034 1.00 79.31 95 THR A CA 1
ATOM 725 C C . THR A 1 95 ? -18.093 0.472 13.751 1.00 79.31 95 THR A C 1
ATOM 727 O O . THR A 1 95 ? -19.066 -0.164 14.143 1.00 79.31 95 THR A O 1
ATOM 730 N N . GLN A 1 96 ? -17.092 -0.104 13.079 1.00 81.62 96 GLN A N 1
ATOM 731 C CA . GLN A 1 96 ? -17.000 -1.543 12.813 1.00 81.62 96 GLN A CA 1
ATOM 732 C C . GLN A 1 96 ? -16.322 -2.306 13.961 1.00 81.62 96 GLN A C 1
ATOM 734 O O . GLN A 1 96 ? -16.547 -3.503 14.098 1.00 81.62 96 GLN A O 1
ATOM 739 N N . CYS A 1 97 ? -15.538 -1.629 14.809 1.00 79.81 97 CYS A N 1
ATOM 740 C CA . CYS A 1 97 ? -14.944 -2.224 16.011 1.00 79.81 97 CYS A CA 1
ATOM 741 C C . CYS A 1 97 ? -15.949 -2.378 17.168 1.00 79.81 97 CYS A C 1
ATOM 743 O O . CYS A 1 97 ? -15.809 -3.275 17.999 1.00 79.81 97 CYS A O 1
ATOM 745 N N . GLY A 1 98 ? -16.933 -1.478 17.268 1.00 77.94 98 GLY A N 1
ATOM 746 C CA . GLY A 1 98 ? -17.887 -1.456 18.375 1.00 77.94 98 GLY A CA 1
ATOM 747 C C . GLY A 1 98 ? -18.681 -0.156 18.465 1.00 77.94 98 GLY A C 1
ATOM 748 O O . GLY A 1 98 ? -18.920 0.523 17.466 1.00 77.94 98 GLY A O 1
ATOM 749 N N . CYS A 1 99 ? -19.096 0.208 19.680 1.00 78.56 99 CYS A N 1
ATOM 750 C CA . CYS A 1 99 ? -19.835 1.450 19.905 1.00 78.56 99 CYS A CA 1
ATOM 751 C C . CYS A 1 99 ? -18.880 2.646 19.862 1.00 78.56 99 CYS A C 1
ATOM 753 O O . CYS A 1 99 ? -18.187 2.936 20.838 1.00 78.56 99 CYS A O 1
ATOM 755 N N . PHE A 1 100 ? -18.858 3.346 18.729 1.00 77.88 100 PHE A N 1
ATOM 756 C CA . PHE A 1 100 ? -18.103 4.583 18.572 1.00 77.88 100 PHE A CA 1
ATOM 757 C C . PHE A 1 100 ? -18.841 5.768 19.205 1.00 77.88 100 PHE A C 1
ATOM 759 O O . PHE A 1 100 ? -19.974 6.082 18.836 1.00 77.88 100 PHE A O 1
ATOM 766 N N . ILE A 1 101 ? -18.175 6.456 20.130 1.00 74.44 101 ILE A N 1
ATOM 767 C CA . ILE A 1 101 ? -18.647 7.705 20.727 1.00 74.44 101 ILE A CA 1
ATOM 768 C C . ILE A 1 101 ? -17.957 8.861 20.005 1.00 74.44 101 ILE A C 1
ATOM 770 O O . ILE A 1 101 ? -16.775 9.130 20.219 1.00 74.44 101 ILE A O 1
ATOM 774 N N . ALA A 1 102 ? -18.712 9.569 19.164 1.00 70.06 102 ALA A N 1
ATOM 775 C CA . ALA A 1 102 ? -18.197 10.692 18.380 1.00 70.06 102 ALA A CA 1
ATOM 776 C C . ALA A 1 102 ? -17.690 11.857 19.251 1.00 70.06 102 ALA A C 1
ATOM 778 O O . ALA A 1 102 ? -16.720 12.515 18.880 1.00 70.06 102 ALA A O 1
ATOM 779 N N . GLU A 1 103 ? -18.305 12.084 20.417 1.00 70.19 103 GLU A N 1
ATOM 780 C CA . GLU A 1 103 ? -17.953 13.184 21.329 1.00 70.19 103 GLU A CA 1
ATOM 781 C C . GLU A 1 103 ? -16.552 13.031 21.932 1.00 70.19 103 GLU A C 1
ATOM 783 O O . GLU A 1 103 ? -15.817 14.007 22.062 1.00 70.19 103 GLU A O 1
ATOM 788 N N . THR A 1 104 ? -16.156 11.801 22.258 1.00 66.50 104 THR A N 1
ATOM 789 C CA . THR A 1 104 ? -14.860 11.488 22.874 1.00 66.50 104 THR A CA 1
ATOM 790 C C . THR A 1 104 ? -13.890 10.812 21.906 1.00 66.50 104 THR A C 1
ATOM 792 O O . THR A 1 104 ? -12.800 10.416 22.318 1.00 66.50 104 THR A O 1
ATOM 795 N N . LYS A 1 105 ? -14.277 10.646 20.630 1.00 65.69 105 LYS A N 1
ATOM 796 C CA . LYS A 1 105 ? -13.542 9.886 19.600 1.00 65.69 105 LYS A CA 1
ATOM 797 C C . LYS A 1 105 ? -13.048 8.523 20.102 1.00 65.69 105 LYS A C 1
ATOM 799 O O . LYS A 1 105 ? -11.951 8.094 19.767 1.00 65.69 105 LYS A O 1
ATOM 804 N N . SER A 1 106 ? -13.852 7.861 20.930 1.00 65.94 106 SER A N 1
ATOM 805 C CA . SER A 1 106 ? -13.481 6.619 21.613 1.00 65.94 106 SER A CA 1
ATOM 806 C C . SER A 1 106 ? -14.365 5.468 21.146 1.00 65.94 106 SER A C 1
ATOM 808 O O . SER A 1 106 ? -15.542 5.669 20.843 1.00 65.94 106 SER A O 1
ATOM 810 N N . VAL A 1 107 ? -13.819 4.254 21.111 1.00 70.94 107 VAL A N 1
ATOM 811 C CA . VAL A 1 107 ? -14.590 3.033 20.844 1.00 70.94 107 VAL A CA 1
ATOM 812 C C . VAL A 1 107 ? -14.778 2.273 22.148 1.00 70.94 107 VAL A C 1
ATOM 814 O O . VAL A 1 107 ? -13.814 2.008 22.862 1.00 70.94 107 VAL A O 1
ATOM 817 N N . ILE A 1 108 ? -16.023 1.912 22.456 1.00 72.25 108 ILE A N 1
ATOM 818 C CA . ILE A 1 108 ? -16.319 0.943 23.509 1.00 72.25 108 ILE A CA 1
ATOM 819 C C . ILE A 1 108 ? -16.244 -0.451 22.874 1.00 72.25 108 ILE A C 1
ATOM 821 O O . ILE A 1 108 ? -17.088 -0.759 22.020 1.00 72.25 108 ILE A O 1
ATOM 825 N N . PRO A 1 109 ? -15.274 -1.298 23.269 1.00 62.78 109 PRO A N 1
ATOM 826 C CA . PRO A 1 109 ? -15.189 -2.656 22.757 1.00 62.78 109 PRO A CA 1
ATOM 827 C C . PRO A 1 109 ? -16.433 -3.441 23.178 1.00 62.78 109 PRO A C 1
ATOM 829 O O . PRO A 1 109 ? -16.870 -3.383 24.334 1.00 62.78 109 PRO A O 1
ATOM 832 N N . VAL A 1 110 ? -17.013 -4.187 22.239 1.00 61.88 110 VAL A N 1
ATOM 833 C CA . VAL A 1 110 ? -18.156 -5.059 22.519 1.00 61.88 110 VAL A CA 1
ATOM 834 C C . VAL A 1 110 ? -17.641 -6.243 23.334 1.00 61.88 110 VAL A C 1
ATOM 836 O O . VAL A 1 110 ? -17.110 -7.207 22.789 1.00 61.88 110 VAL A O 1
ATOM 839 N N . ARG A 1 111 ? -17.747 -6.183 24.667 1.00 56.28 111 ARG A N 1
ATOM 840 C CA . ARG A 1 111 ? -17.498 -7.372 25.490 1.00 56.28 111 ARG A CA 1
ATOM 841 C C . ARG A 1 111 ? -18.621 -8.366 25.213 1.00 56.28 111 ARG A C 1
ATOM 843 O O . ARG A 1 111 ? -19.741 -8.164 25.678 1.00 56.28 111 ARG A O 1
ATOM 850 N N . ASN A 1 112 ? -18.318 -9.446 24.498 1.00 52.38 112 ASN A N 1
ATOM 851 C CA . AS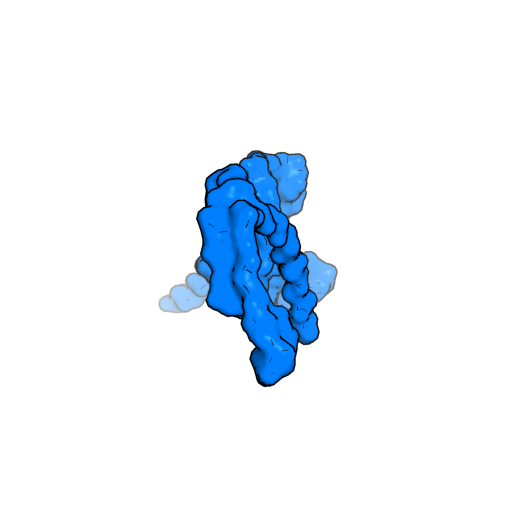N A 1 112 ? -19.169 -10.633 24.467 1.00 52.38 112 ASN A CA 1
ATOM 852 C C . ASN A 1 112 ? -19.199 -11.258 25.868 1.00 52.38 112 ASN A C 1
ATOM 854 O O . ASN A 1 112 ? -18.458 -12.187 26.158 1.00 52.38 112 ASN A O 1
ATOM 858 N N . ASN A 1 113 ? -20.047 -10.722 26.742 1.00 53.44 113 ASN A N 1
ATOM 859 C CA . ASN A 1 113 ? -20.427 -11.345 28.002 1.00 53.44 113 ASN A CA 1
ATOM 860 C C . ASN A 1 113 ? -21.926 -11.134 28.233 1.00 53.44 113 ASN A C 1
ATOM 862 O O . ASN A 1 113 ? -22.354 -10.349 29.072 1.00 53.44 113 ASN A O 1
ATOM 866 N N . PHE A 1 114 ? -22.718 -11.888 27.478 1.00 52.06 114 PHE A N 1
ATOM 867 C CA . PHE A 1 114 ? -23.979 -12.420 27.978 1.00 52.06 114 PHE A CA 1
ATOM 868 C C . PHE A 1 114 ? -23.868 -13.945 27.952 1.00 52.06 114 PHE A C 1
ATOM 870 O O . PHE A 1 114 ? -24.429 -14.617 27.094 1.00 52.06 114 PHE A O 1
ATOM 877 N N . ALA A 1 115 ? -23.073 -14.482 28.879 1.00 43.25 115 ALA A N 1
ATOM 878 C CA . ALA A 1 115 ? -23.339 -15.810 29.404 1.00 43.25 115 ALA A CA 1
ATOM 879 C C . ALA A 1 115 ? -24.478 -15.635 30.420 1.00 43.25 115 ALA A C 1
ATOM 881 O O . ALA A 1 115 ? -24.256 -15.092 31.504 1.00 43.25 115 ALA A O 1
ATOM 882 N N . LEU A 1 116 ? -25.698 -15.971 29.996 1.00 40.75 116 LEU A N 1
ATOM 883 C CA . LEU A 1 116 ? -26.817 -16.275 30.890 1.00 40.75 116 LEU A CA 1
ATOM 884 C C . LEU A 1 116 ? -26.699 -17.729 31.351 1.00 40.75 116 LEU A C 1
ATOM 886 O O . LEU A 1 116 ? -26.291 -18.565 30.512 1.00 40.75 116 LEU A O 1
#